Protein AF-A0A5E4BSZ1-F1 (afdb_monomer_lite)

pLDDT: mean 76.71, std 15.56, range [46.25, 97.06]

Foldseek 3Di:
DFDADPDDPAPKGWGDFAFAQKDFDADPPPRDTPDMDGDPVDSRPDGTDMDHDDPPDD

Organism: Marmota monax (NCBI:txid9995)

Secondary structure (DSSP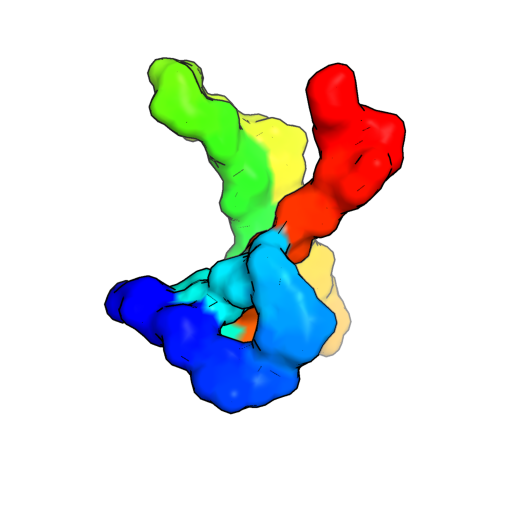, 8-state):
-----TT-SSSEEEEEEEEESEEEEE-TTT--EEEEEE-SS-TT-EEEEEEE--TT--

Structure (mmCIF, N/CA/C/O backbone):
data_AF-A0A5E4BSZ1-F1
#
_entry.id   AF-A0A5E4BSZ1-F1
#
loop_
_atom_site.group_PDB
_atom_site.id
_atom_site.type_symbol
_atom_site.label_atom_id
_atom_site.label_alt_id
_atom_site.label_comp_id
_atom_site.label_asym_id
_atom_site.label_entity_id
_atom_site.label_seq_id
_atom_site.pdbx_PDB_ins_code
_atom_site.Cartn_x
_atom_site.Cartn_y
_atom_site.Cartn_z
_atom_site.occupancy
_atom_site.B_iso_or_equiv
_atom_site.auth_seq_id
_atom_site.auth_comp_id
_atom_site.auth_asym_id
_atom_site.auth_atom_id
_atom_site.pdbx_PDB_model_num
ATOM 1 N N . TYR A 1 1 ? 5.868 -7.169 7.779 1.00 46.25 1 TYR A N 1
ATOM 2 C CA . TYR A 1 1 ? 6.637 -6.674 8.935 1.00 46.25 1 TYR A CA 1
ATOM 3 C C . TYR A 1 1 ? 6.560 -5.163 8.932 1.00 46.25 1 TYR A C 1
ATOM 5 O O . TYR A 1 1 ? 7.050 -4.548 7.999 1.00 46.25 1 TYR A O 1
ATOM 13 N N . TYR A 1 2 ? 5.860 -4.593 9.906 1.00 48.53 2 TYR A N 1
ATOM 14 C CA . TYR A 1 2 ? 5.721 -3.150 10.080 1.00 48.53 2 TYR A CA 1
ATOM 15 C C . TYR A 1 2 ? 6.938 -2.621 10.841 1.00 48.53 2 TYR A C 1
ATOM 17 O O . TYR A 1 2 ? 7.285 -3.184 11.880 1.00 48.53 2 TYR A O 1
ATOM 25 N N . HIS A 1 3 ? 7.597 -1.583 10.331 1.00 51.22 3 HIS A N 1
ATOM 26 C CA . HIS A 1 3 ? 8.782 -1.011 10.962 1.00 51.22 3 HIS A CA 1
ATOM 27 C C . HIS A 1 3 ? 8.582 0.491 11.149 1.00 51.22 3 HIS A C 1
ATOM 29 O O . HIS A 1 3 ? 8.655 1.248 10.189 1.00 51.22 3 HIS A O 1
ATOM 35 N N . CYS A 1 4 ? 8.381 0.944 12.387 1.00 49.84 4 CYS A N 1
ATOM 36 C CA . CYS A 1 4 ? 8.383 2.372 12.695 1.00 49.84 4 CYS A CA 1
ATOM 37 C C . CYS A 1 4 ? 9.790 2.939 12.422 1.00 49.84 4 CYS A C 1
ATOM 39 O O . CYS A 1 4 ? 10.775 2.488 13.007 1.00 49.84 4 CYS A O 1
ATOM 41 N N . SER A 1 5 ? 9.921 3.865 11.469 1.00 50.94 5 SER A N 1
ATOM 42 C CA . SER A 1 5 ? 11.218 4.447 11.108 1.00 50.94 5 SER A CA 1
ATOM 43 C C . SER A 1 5 ? 11.648 5.491 12.133 1.00 50.94 5 SER A C 1
ATOM 45 O O . SER A 1 5 ? 10.965 6.488 12.343 1.00 5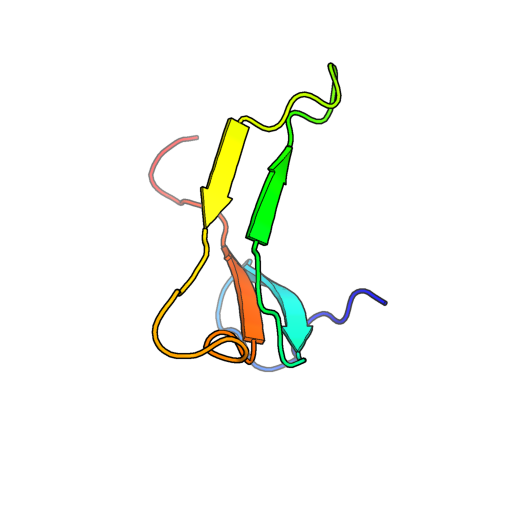0.94 5 SER A O 1
ATOM 47 N N . PHE A 1 6 ? 12.836 5.298 12.705 1.00 47.56 6 PHE A N 1
ATOM 48 C CA . PHE A 1 6 ? 13.465 6.130 13.738 1.00 47.56 6 PHE A CA 1
ATOM 49 C C . PHE A 1 6 ? 13.820 7.574 13.293 1.00 47.56 6 PHE A C 1
ATOM 51 O O . PHE A 1 6 ? 14.485 8.299 14.026 1.00 47.56 6 PHE A O 1
ATOM 58 N N . ARG A 1 7 ? 13.426 8.032 12.093 1.00 53.91 7 ARG A N 1
ATOM 59 C CA . ARG A 1 7 ? 13.814 9.358 11.560 1.00 53.91 7 ARG A CA 1
ATOM 60 C C . ARG A 1 7 ? 12.715 10.117 10.804 1.00 53.91 7 ARG A C 1
ATOM 62 O O . ARG A 1 7 ? 13.035 10.963 9.974 1.00 53.91 7 ARG A O 1
ATOM 69 N N . MET A 1 8 ? 11.436 9.861 11.074 1.00 54.94 8 MET A N 1
ATOM 70 C CA . MET A 1 8 ? 10.373 10.774 10.633 1.00 54.94 8 MET A CA 1
ATOM 71 C C . MET A 1 8 ? 10.084 11.771 11.758 1.00 54.94 8 MET A C 1
ATOM 73 O O . MET A 1 8 ? 9.593 11.400 12.817 1.00 54.94 8 MET A O 1
ATOM 77 N N . THR A 1 9 ? 10.422 13.045 11.561 1.00 52.09 9 THR A N 1
ATOM 78 C CA . THR A 1 9 ? 10.012 14.120 12.473 1.00 52.09 9 THR A CA 1
ATOM 79 C C . THR A 1 9 ? 8.517 14.391 12.266 1.00 52.09 9 THR A C 1
ATOM 81 O O . THR A 1 9 ? 8.152 15.205 11.421 1.00 52.09 9 THR A O 1
ATOM 84 N N . GLY A 1 10 ? 7.657 13.652 12.974 1.00 60.91 10 GLY A N 1
ATOM 85 C CA . GLY A 1 10 ? 6.190 13.759 12.926 1.00 60.91 10 GLY A CA 1
ATOM 86 C C . GLY A 1 10 ? 5.486 12.417 13.177 1.00 60.91 10 GLY A C 1
ATOM 87 O O . GLY A 1 10 ? 6.129 11.372 13.128 1.00 60.91 10 GLY A O 1
ATOM 88 N N . GLU A 1 11 ? 4.169 12.430 13.422 1.00 65.19 11 GLU A N 1
ATOM 89 C CA . GLU A 1 11 ? 3.329 11.224 13.606 1.00 65.19 11 GLU A CA 1
ATOM 90 C C . GLU A 1 11 ? 3.061 10.488 12.277 1.00 65.19 11 GLU A C 1
ATOM 92 O O . GLU A 1 11 ? 1.930 10.359 11.804 1.00 65.19 11 GLU A O 1
ATOM 97 N N . GLY A 1 12 ? 4.131 10.070 11.606 1.00 59.81 12 GLY A N 1
ATOM 98 C CA . GLY A 1 12 ? 4.071 9.222 10.423 1.00 59.81 12 GLY A CA 1
ATOM 99 C C . GLY A 1 12 ? 4.540 7.813 10.750 1.00 59.81 12 GLY A C 1
ATOM 100 O O . GLY A 1 12 ? 5.520 7.627 11.468 1.00 59.81 12 GLY A O 1
ATOM 101 N N . TRP A 1 13 ? 3.872 6.816 10.181 1.00 66.69 13 TRP A N 1
ATOM 102 C CA . TRP A 1 13 ? 4.271 5.423 10.312 1.00 66.69 13 TRP A CA 1
ATOM 103 C C . TRP A 1 13 ? 4.856 4.939 8.984 1.00 66.69 13 TRP A C 1
ATOM 105 O O . TRP A 1 13 ? 4.182 4.951 7.950 1.00 66.69 13 TRP A O 1
ATOM 115 N N . LEU A 1 14 ? 6.123 4.516 8.995 1.00 68.81 14 LEU A N 1
ATOM 116 C CA . LEU A 1 14 ? 6.709 3.813 7.854 1.00 68.81 14 LEU A CA 1
ATOM 117 C C . LEU A 1 14 ? 6.064 2.421 7.764 1.00 68.81 14 LEU A C 1
ATOM 119 O O . LEU A 1 14 ? 6.053 1.668 8.736 1.00 68.81 14 LEU A O 1
ATOM 123 N N . LEU A 1 15 ? 5.514 2.092 6.595 1.00 71.38 15 LEU A N 1
ATOM 124 C CA . LEU A 1 15 ? 4.844 0.815 6.369 1.00 71.38 15 LEU A CA 1
ATOM 125 C C . LEU A 1 15 ? 5.856 -0.248 5.934 1.00 71.38 15 LEU A C 1
ATOM 127 O O . LEU A 1 15 ? 5.893 -1.335 6.514 1.00 71.38 15 LEU A O 1
ATOM 131 N N . CYS A 1 16 ? 6.684 0.079 4.935 1.00 69.12 16 CYS A N 1
ATOM 132 C CA . CYS A 1 16 ? 7.675 -0.832 4.370 1.00 69.12 16 CYS A CA 1
ATOM 133 C C . CYS A 1 16 ? 8.756 -0.127 3.522 1.00 69.12 16 CYS A C 1
ATOM 135 O O . CYS A 1 16 ? 8.544 0.964 2.986 1.00 69.12 16 CYS A O 1
ATOM 137 N N . CYS A 1 17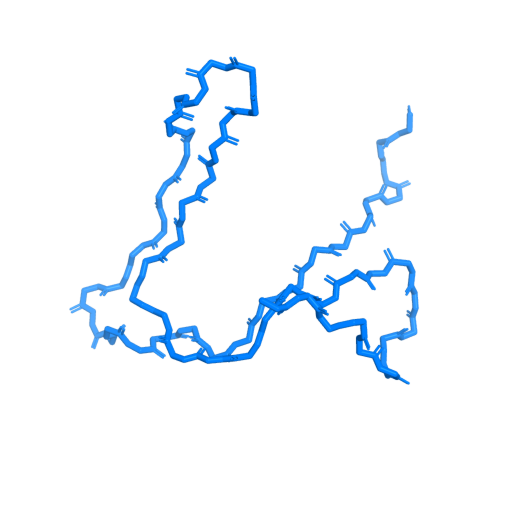 ? 9.897 -0.812 3.375 1.00 75.19 17 CYS A N 1
ATOM 138 C CA . CYS A 1 17 ? 10.916 -0.575 2.348 1.00 75.19 17 CYS A CA 1
ATOM 139 C C . CYS A 1 17 ? 11.017 -1.843 1.487 1.00 75.19 17 CYS A C 1
ATOM 141 O O . CYS A 1 17 ? 11.006 -2.948 2.032 1.00 75.19 17 CYS A O 1
ATOM 143 N N . GLY A 1 18 ? 11.075 -1.700 0.171 1.00 76.00 18 GLY A N 1
ATOM 144 C CA . GLY A 1 18 ? 11.093 -2.793 -0.800 1.00 76.00 18 GLY A CA 1
ATOM 145 C C . GLY A 1 18 ? 10.657 -2.295 -2.172 1.00 76.00 18 GLY A C 1
ATOM 146 O O . GLY A 1 18 ? 10.093 -1.211 -2.258 1.00 76.00 18 GLY A O 1
ATOM 147 N N . GLU A 1 19 ? 10.918 -3.078 -3.212 1.00 82.75 19 GLU A N 1
ATOM 148 C CA . GLU A 1 19 ? 10.525 -2.767 -4.588 1.00 82.75 19 GLU A CA 1
ATOM 149 C C . GLU A 1 19 ? 9.111 -3.301 -4.840 1.00 82.75 19 GLU A C 1
ATOM 151 O O . GLU A 1 19 ? 8.869 -4.510 -4.773 1.00 82.75 19 GLU A O 1
ATOM 156 N N . TYR A 1 20 ? 8.162 -2.395 -5.080 1.00 85.25 20 TYR A N 1
ATOM 157 C CA . TYR A 1 20 ? 6.760 -2.739 -5.314 1.00 85.25 20 TYR A CA 1
ATOM 158 C C . TYR A 1 20 ? 6.307 -2.260 -6.688 1.00 85.25 20 TYR A C 1
ATOM 160 O O . TYR A 1 20 ? 6.472 -1.091 -7.039 1.00 85.25 20 TYR A O 1
ATOM 168 N N . GLN A 1 21 ? 5.660 -3.162 -7.423 1.00 86.88 21 GLN A N 1
ATOM 169 C CA . GLN A 1 21 ? 5.067 -2.852 -8.720 1.00 86.88 21 GLN A CA 1
ATOM 170 C C . GLN A 1 21 ? 3.750 -2.095 -8.582 1.00 86.88 21 GLN A C 1
ATOM 172 O O . GLN A 1 21 ? 3.529 -1.098 -9.274 1.00 86.88 21 GLN A O 1
ATOM 177 N N . ASP A 1 22 ? 2.914 -2.540 -7.644 1.00 89.44 22 ASP A N 1
ATOM 178 C CA . ASP A 1 22 ? 1.555 -2.048 -7.483 1.00 89.44 22 ASP A CA 1
ATOM 179 C C . ASP A 1 22 ? 1.267 -1.690 -6.018 1.00 89.44 22 ASP A C 1
ATOM 181 O O . ASP A 1 22 ? 1.659 -2.408 -5.094 1.00 89.44 22 ASP A O 1
ATOM 185 N N . ILE A 1 23 ? 0.522 -0.602 -5.800 1.00 88.69 23 ILE A N 1
ATOM 186 C CA . ILE A 1 23 ? -0.066 -0.251 -4.498 1.00 88.69 23 ILE A CA 1
ATOM 187 C C . ILE A 1 23 ? -1.582 -0.329 -4.613 1.00 88.69 23 ILE A C 1
ATOM 189 O O . ILE A 1 23 ? -2.178 0.334 -5.462 1.00 88.69 23 ILE A O 1
ATOM 193 N N . LEU A 1 24 ? -2.211 -1.079 -3.709 1.00 92.31 24 LEU A N 1
ATOM 194 C CA . LEU A 1 24 ? -3.663 -1.171 -3.589 1.00 92.31 24 LEU A CA 1
ATOM 195 C C . LEU A 1 24 ? -4.132 -0.460 -2.319 1.00 92.31 24 LEU A C 1
ATOM 197 O O . LEU A 1 24 ? -3.685 -0.785 -1.220 1.00 92.31 24 LEU A O 1
ATOM 201 N N . ILE A 1 25 ? -5.067 0.479 -2.462 1.00 91.69 25 ILE A N 1
ATOM 202 C CA . ILE A 1 25 ? -5.836 1.022 -1.339 1.00 91.69 25 ILE A CA 1
ATOM 203 C C . ILE A 1 25 ? -7.122 0.219 -1.247 1.00 91.69 25 ILE A C 1
ATOM 205 O O . ILE A 1 25 ? -7.890 0.167 -2.206 1.00 91.69 25 ILE A O 1
ATOM 209 N N . ILE A 1 26 ? -7.353 -0.396 -0.092 1.00 93.81 26 ILE A N 1
ATOM 210 C CA . ILE A 1 26 ? -8.477 -1.299 0.145 1.00 93.81 26 ILE A CA 1
ATOM 211 C C . ILE A 1 26 ? -9.326 -0.747 1.288 1.00 93.81 26 ILE A C 1
ATOM 213 O O . ILE A 1 26 ? -8.795 -0.334 2.320 1.00 93.81 26 ILE A O 1
ATOM 217 N N . ASP A 1 27 ? -10.646 -0.758 1.117 1.00 91.62 27 ASP A N 1
ATOM 218 C CA . ASP A 1 27 ? -11.579 -0.479 2.202 1.00 91.62 27 ASP A CA 1
ATOM 219 C C . ASP A 1 27 ? -11.522 -1.605 3.240 1.00 91.62 27 ASP A C 1
ATOM 221 O O . ASP A 1 27 ? -11.769 -2.771 2.933 1.00 91.62 27 ASP A O 1
ATOM 225 N N . ALA A 1 28 ? -11.235 -1.265 4.493 1.00 90.38 28 ALA A N 1
ATOM 226 C CA . ALA A 1 28 ? -11.023 -2.269 5.533 1.00 90.38 28 ALA A CA 1
ATOM 227 C C . ALA A 1 28 ? -12.292 -3.063 5.902 1.00 90.38 28 ALA A C 1
ATOM 229 O O . ALA A 1 28 ? -12.178 -4.159 6.447 1.00 90.38 28 ALA A O 1
ATOM 230 N N . LYS A 1 29 ? -13.496 -2.529 5.643 1.00 93.44 29 LYS A N 1
ATOM 231 C CA . LYS A 1 29 ? -14.762 -3.185 6.016 1.00 93.44 29 LYS A CA 1
ATOM 232 C C . LYS A 1 29 ? -15.249 -4.149 4.942 1.00 93.44 29 LYS A C 1
ATOM 234 O O . LYS A 1 29 ? -15.712 -5.239 5.254 1.00 93.44 29 LYS A O 1
ATOM 239 N N . THR A 1 30 ? -15.187 -3.719 3.691 1.00 97.06 30 THR A N 1
ATOM 240 C CA . THR A 1 30 ? -15.728 -4.436 2.531 1.00 97.06 30 THR A CA 1
ATOM 241 C C . THR A 1 30 ? -14.664 -5.225 1.780 1.00 97.06 30 THR A C 1
ATOM 243 O O . THR A 1 30 ? -15.011 -6.068 0.959 1.00 97.06 30 THR A O 1
ATOM 246 N N . LEU A 1 31 ? -13.380 -4.959 2.053 1.00 95.12 31 LEU A N 1
ATOM 247 C CA . LEU A 1 31 ? -12.226 -5.475 1.312 1.00 95.12 31 LEU A CA 1
ATOM 248 C C . LEU A 1 31 ? -12.231 -5.087 -0.176 1.00 95.12 31 LEU A C 1
ATOM 250 O O . LEU A 1 31 ? -11.511 -5.678 -0.980 1.00 95.12 31 LEU A O 1
ATOM 254 N N . ALA A 1 32 ? -13.018 -4.076 -0.552 1.00 96.69 32 ALA A N 1
ATOM 255 C CA . ALA A 1 32 ? -13.050 -3.559 -1.909 1.00 96.69 32 ALA A CA 1
ATOM 256 C C . ALA A 1 32 ? -11.794 -2.731 -2.207 1.00 96.69 32 ALA A C 1
ATOM 258 O O . ALA A 1 32 ? -11.366 -1.917 -1.387 1.00 96.69 32 ALA A O 1
ATOM 259 N N . VAL A 1 33 ? -11.227 -2.899 -3.403 1.00 96.38 33 VAL A N 1
ATOM 260 C CA . VAL A 1 33 ? -10.139 -2.043 -3.891 1.00 96.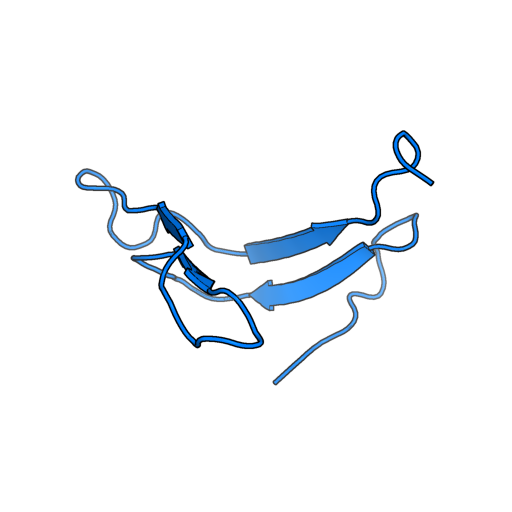38 33 VAL A CA 1
ATOM 261 C C . VAL A 1 33 ? -10.723 -0.679 -4.259 1.00 96.38 33 VAL A C 1
ATOM 263 O O . VAL A 1 33 ? -11.557 -0.575 -5.155 1.00 96.38 33 VAL A O 1
ATOM 266 N N . ILE A 1 34 ? -10.284 0.358 -3.553 1.00 96.81 34 ILE A N 1
ATOM 267 C CA . ILE A 1 34 ? -10.677 1.753 -3.771 1.00 96.81 34 ILE A CA 1
ATOM 268 C C . ILE A 1 34 ? -9.788 2.372 -4.857 1.00 96.81 34 ILE A C 1
ATOM 270 O O . ILE A 1 34 ? -10.285 3.009 -5.782 1.00 96.81 34 ILE A O 1
ATOM 274 N N . ASN A 1 35 ? -8.470 2.157 -4.768 1.00 94.19 35 ASN A N 1
ATOM 275 C CA . ASN A 1 35 ? -7.498 2.693 -5.719 1.00 94.19 35 ASN A CA 1
ATOM 276 C C . ASN A 1 35 ? -6.376 1.697 -5.993 1.00 94.19 35 ASN A C 1
ATOM 278 O O . ASN A 1 35 ? -5.965 0.936 -5.115 1.00 94.19 35 ASN A O 1
ATOM 282 N N . THR A 1 36 ? -5.819 1.803 -7.194 1.00 93.50 36 THR A N 1
ATOM 283 C CA . THR A 1 36 ? -4.636 1.069 -7.627 1.00 93.50 36 THR A CA 1
ATOM 284 C C . THR A 1 36 ? -3.644 2.052 -8.231 1.00 93.50 36 THR A C 1
ATOM 286 O O . THR A 1 36 ? -4.003 2.831 -9.113 1.00 93.50 36 THR A O 1
ATOM 289 N N . PHE A 1 37 ? -2.400 2.011 -7.764 1.00 90.31 37 PHE A N 1
ATOM 290 C CA . PHE A 1 37 ? -1.288 2.748 -8.352 1.00 90.31 37 PHE A CA 1
ATOM 291 C C . PHE A 1 37 ? -0.326 1.749 -8.978 1.00 90.31 37 PHE A C 1
ATOM 293 O O . PHE A 1 37 ? 0.214 0.903 -8.271 1.00 90.31 37 PHE A O 1
ATOM 300 N N . THR A 1 38 ? -0.114 1.868 -10.284 1.00 91.69 38 THR A N 1
ATOM 301 C CA . THR A 1 38 ? 0.780 1.015 -11.078 1.00 91.69 38 THR A CA 1
ATOM 302 C C . THR A 1 38 ? 1.644 1.895 -11.973 1.00 91.69 38 THR A C 1
ATOM 304 O O . THR A 1 38 ? 1.160 2.920 -12.462 1.00 91.69 38 THR A O 1
ATOM 307 N N . SER A 1 39 ? 2.862 1.469 -12.289 1.00 88.00 39 SER A N 1
ATOM 308 C CA . SER A 1 39 ? 3.683 2.099 -13.327 1.00 88.00 39 SER A CA 1
ATOM 309 C C . SER A 1 39 ? 3.946 1.112 -14.456 1.00 88.00 39 SER A C 1
ATOM 311 O O . SER A 1 39 ? 4.466 0.023 -14.236 1.00 88.00 39 SER A O 1
ATOM 313 N N . SER A 1 40 ? 3.612 1.503 -15.686 1.00 86.62 40 SER A N 1
ATOM 314 C CA . SER A 1 40 ? 3.922 0.715 -16.886 1.00 86.62 40 SER A CA 1
ATOM 315 C C . SER A 1 40 ? 5.364 0.896 -17.370 1.00 86.62 40 SER A C 1
ATOM 317 O O . SER A 1 40 ? 5.829 0.118 -18.196 1.00 86.62 40 SER A O 1
ATOM 319 N N . GLN A 1 41 ? 6.061 1.929 -16.885 1.00 89.31 41 GLN A N 1
ATOM 320 C CA . GLN A 1 41 ? 7.405 2.297 -17.342 1.00 89.31 41 GLN A CA 1
ATOM 321 C C . GLN A 1 41 ? 8.515 1.788 -16.416 1.00 89.31 41 GLN A C 1
ATOM 323 O O . GLN A 1 41 ? 9.638 1.594 -16.869 1.00 89.31 41 GLN A O 1
ATOM 328 N N . SER A 1 42 ? 8.216 1.575 -15.134 1.00 85.25 42 SER A N 1
ATOM 329 C CA . SER A 1 42 ? 9.164 1.050 -14.143 1.00 85.25 42 SER A CA 1
ATOM 330 C C . SER A 1 42 ? 8.387 0.182 -13.150 1.00 85.25 42 SER A C 1
ATOM 332 O O . SER A 1 42 ? 7.618 0.725 -12.362 1.00 85.25 42 SER A O 1
ATOM 334 N N . PRO A 1 43 ? 8.516 -1.154 -13.211 1.00 80.19 43 PRO A N 1
ATOM 335 C CA . PRO A 1 43 ? 7.783 -2.085 -12.349 1.00 80.19 43 PRO A CA 1
ATOM 336 C C . PRO A 1 43 ? 8.299 -2.123 -10.898 1.00 80.19 43 PRO A C 1
ATOM 338 O O . PRO A 1 43 ? 7.763 -2.845 -10.073 1.00 80.19 43 PRO A O 1
ATOM 341 N N . ASP A 1 44 ? 9.323 -1.345 -10.579 1.00 82.00 44 ASP A N 1
ATOM 342 C CA . ASP A 1 44 ? 10.012 -1.224 -9.291 1.00 82.00 44 ASP A CA 1
ATOM 343 C C . ASP A 1 44 ? 9.986 0.223 -8.766 1.00 82.00 44 ASP A C 1
ATOM 345 O O . ASP A 1 44 ? 10.755 0.612 -7.896 1.00 82.00 44 ASP A O 1
ATOM 349 N N . TRP A 1 45 ? 9.089 1.052 -9.303 1.00 80.56 45 TRP A N 1
ATOM 350 C CA . TRP A 1 45 ? 9.066 2.501 -9.095 1.00 80.56 45 TRP A CA 1
ATOM 351 C C . TRP A 1 45 ? 8.863 2.958 -7.641 1.00 80.56 45 TRP A C 1
ATOM 353 O O . TRP A 1 45 ? 9.098 4.130 -7.329 1.00 80.56 45 TRP A O 1
ATOM 363 N N . ILE A 1 46 ? 8.426 2.072 -6.744 1.00 84.50 46 ILE A N 1
ATOM 364 C CA . ILE A 1 46 ? 8.272 2.364 -5.317 1.00 84.50 46 ILE A CA 1
ATOM 365 C C . ILE A 1 46 ? 9.282 1.555 -4.527 1.00 84.50 46 ILE A C 1
ATOM 367 O O . ILE A 1 46 ? 9.153 0.339 -4.435 1.00 84.50 46 ILE A O 1
ATOM 371 N N . ASN A 1 47 ? 10.183 2.267 -3.851 1.00 81.69 47 ASN A N 1
ATOM 372 C CA . ASN A 1 47 ? 11.190 1.662 -2.976 1.00 81.69 47 ASN A CA 1
ATOM 373 C C . ASN A 1 47 ? 10.837 1.768 -1.481 1.00 81.69 47 ASN A C 1
ATOM 375 O O . ASN A 1 47 ? 11.339 0.996 -0.664 1.00 81.69 47 ASN A O 1
ATOM 379 N N . CYS A 1 48 ? 9.991 2.734 -1.099 1.00 79.94 48 CYS A N 1
ATOM 380 C CA . CYS A 1 48 ? 9.620 3.021 0.291 1.00 79.94 48 CYS A CA 1
ATOM 381 C C . CYS A 1 48 ? 8.204 3.611 0.370 1.00 79.94 48 CYS A C 1
ATOM 383 O O . CYS A 1 48 ? 7.844 4.450 -0.454 1.00 79.94 48 CYS A O 1
ATOM 385 N N . MET A 1 49 ? 7.433 3.254 1.404 1.00 81.44 49 MET A N 1
ATOM 386 C CA . MET A 1 49 ? 6.086 3.793 1.632 1.00 81.44 49 MET A CA 1
ATOM 387 C C . MET A 1 49 ? 5.858 4.163 3.101 1.00 81.44 49 MET A C 1
ATOM 389 O O . MET A 1 49 ? 6.132 3.371 4.005 1.00 81.44 49 MET A O 1
ATOM 393 N N . CYS A 1 50 ? 5.300 5.351 3.347 1.00 80.25 50 CYS A N 1
ATOM 394 C CA . CYS A 1 50 ? 4.878 5.798 4.674 1.00 80.25 50 CYS A CA 1
ATOM 395 C C . CYS A 1 50 ? 3.455 6.362 4.634 1.00 80.25 50 CYS A C 1
ATOM 397 O O . CYS A 1 50 ? 3.021 6.906 3.619 1.00 80.25 50 CYS A O 1
ATOM 399 N N . ILE A 1 51 ? 2.740 6.232 5.749 1.00 79.25 51 ILE A N 1
ATOM 400 C CA . ILE A 1 51 ? 1.431 6.849 5.955 1.00 79.25 51 ILE A CA 1
ATOM 401 C C . ILE A 1 51 ? 1.622 7.965 6.974 1.00 79.25 51 ILE A C 1
ATOM 403 O O . ILE A 1 51 ? 2.120 7.730 8.076 1.00 79.25 51 ILE A O 1
ATOM 407 N N . VAL A 1 52 ? 1.237 9.182 6.601 1.00 78.19 52 VAL A N 1
ATOM 408 C CA . VAL A 1 52 ? 1.325 10.363 7.465 1.00 78.19 52 VAL A CA 1
ATOM 409 C C . VAL A 1 52 ? -0.062 10.786 7.918 1.00 78.19 52 VAL A C 1
ATO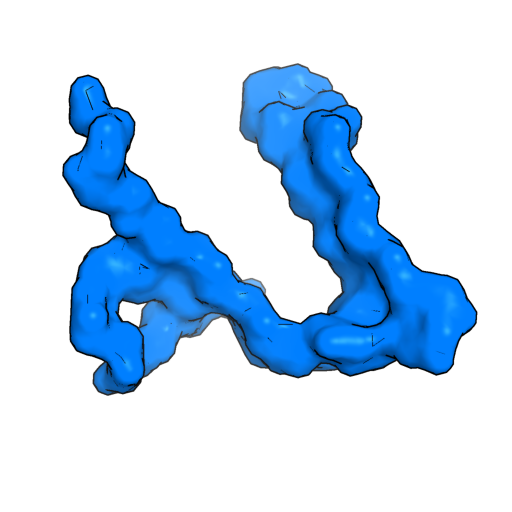M 411 O O . VAL A 1 52 ? -1.008 10.782 7.129 1.00 78.19 52 VAL A O 1
ATOM 414 N N . HIS A 1 53 ? -0.185 11.168 9.188 1.00 72.69 53 HIS A N 1
ATOM 415 C CA . HIS A 1 53 ? -1.422 11.754 9.682 1.00 72.69 53 HIS A CA 1
ATOM 416 C C . HIS A 1 53 ? -1.648 13.134 9.040 1.00 72.69 53 HIS A C 1
ATOM 418 O O . HIS A 1 53 ? -0.751 13.981 9.018 1.00 72.69 53 HIS A O 1
ATOM 424 N N . SER A 1 54 ? -2.849 13.378 8.509 1.00 69.81 54 SER A N 1
ATOM 425 C CA . SER A 1 54 ? -3.215 14.695 7.982 1.00 69.81 54 SER A CA 1
ATOM 426 C C . SER A 1 54 ? -3.631 15.613 9.128 1.00 69.81 54 SER A C 1
ATOM 428 O O . SER A 1 54 ? -4.573 15.316 9.850 1.00 69.81 54 SER A O 1
ATOM 430 N N . MET A 1 55 ? -2.975 16.765 9.267 1.00 70.31 55 MET A N 1
ATOM 431 C CA . MET A 1 55 ? -3.344 17.785 10.264 1.00 70.31 55 MET A CA 1
ATOM 432 C C . MET A 1 55 ? -4.541 18.650 9.831 1.00 70.31 55 MET A C 1
ATOM 434 O O . MET A 1 55 ? -4.945 19.548 10.562 1.00 70.31 55 MET A O 1
ATOM 438 N N . ARG A 1 56 ? -5.065 18.455 8.611 1.00 65.56 56 ARG A N 1
ATOM 439 C CA . ARG A 1 56 ? -6.078 19.344 8.008 1.00 65.56 56 ARG A CA 1
ATOM 440 C C . ARG A 1 56 ? -7.518 18.871 8.175 1.00 65.56 56 ARG A C 1
ATOM 442 O O . ARG A 1 56 ? -8.422 19.650 7.895 1.00 65.56 56 ARG A O 1
ATOM 449 N N . ILE A 1 57 ? -7.737 17.622 8.568 1.00 59.12 57 ILE A N 1
ATOM 450 C CA . ILE A 1 57 ? -9.076 17.057 8.735 1.00 59.12 57 ILE A CA 1
ATOM 451 C C . ILE A 1 57 ? -9.050 16.307 10.062 1.00 59.12 57 ILE A C 1
ATOM 453 O O . ILE A 1 57 ? -8.383 15.279 10.162 1.00 59.12 57 ILE A O 1
ATOM 457 N N . GLN A 1 58 ? -9.702 16.885 11.069 1.00 48.19 58 GLN A N 1
ATOM 458 C CA . GLN A 1 58 ? -9.865 16.334 12.411 1.00 48.19 58 GLN A CA 1
ATOM 459 C C . GLN A 1 58 ? -11.351 16.099 12.671 1.00 48.19 58 GLN A C 1
ATOM 461 O O . GLN A 1 58 ? -12.152 16.952 12.223 1.00 48.19 58 GLN A O 1
#

Radius of gyration: 13.48 Å; chains: 1; bounding box: 30×26×31 Å

Sequence (58 aa):
YYHCSFRMTGEGWLLCCGEYQDILIIDAKTLAVINTFTSSQSPDWINCMCIVHSMRIQ

InterPro domains:
  IPR049916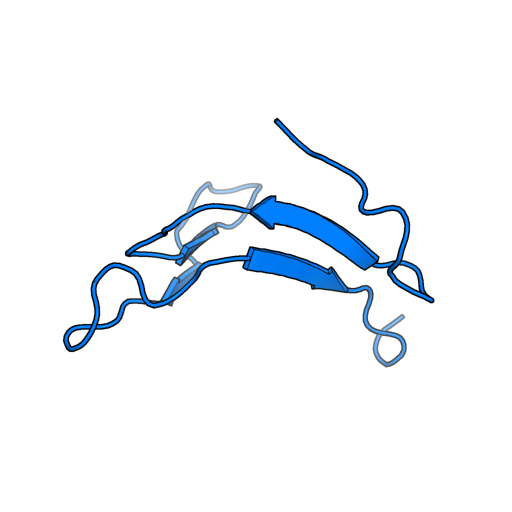 WD repeat-containing protein 72-like [PTHR44099] (1-57)